Protein AF-A0A5J9VM18-F1 (afdb_monomer_lite)

Foldseek 3Di:
DDDVVVVVVVVLVVLVVVLVVLVVVLVVDDPPPPCNVVNVVSSVVNVVVVVVVVVVVPPPPPPPDDDDDDDDDDDDPDDDDDDDPPPPPPDDDDDDDD

Sequence (98 aa):
MANPDAVVLQLMTMGLQSAAQLENLLRAASPASPHRELAAEILRCCGRVIAALTASGGKKRKAVQHEDPAAPTAPACSPPAMPLRKRLAQSFGKMENQ

Secondary structure (DSSP, 8-state):
---HHHHHHHHHHHHHHHHHHHHHHHHHS-TT-TTHHHHHHHHHHHHHHHHHHHHHTT---------------S----------------PPP-----

pLDDT: mean 71.64, std 22.55, range [34.41, 95.94]

Structure (mmCIF, N/CA/C/O backbone):
data_AF-A0A5J9VM18-F1
#
_entry.id   AF-A0A5J9VM18-F1
#
loop_
_atom_site.group_PDB
_atom_site.id
_atom_site.type_symbol
_atom_site.label_atom_id
_atom_site.label_alt_id
_atom_site.label_comp_id
_atom_site.label_asym_id
_atom_site.label_entity_id
_atom_site.label_seq_id
_atom_site.pdbx_PDB_ins_code
_atom_site.Cartn_x
_atom_site.Cartn_y
_atom_site.Cartn_z
_atom_site.occupancy
_atom_site.B_iso_or_equiv
_atom_site.auth_seq_id
_atom_site.auth_comp_id
_atom_site.auth_asym_id
_atom_site.auth_atom_id
_atom_site.pdbx_PDB_model_num
ATOM 1 N N . MET A 1 1 ? 11.832 17.019 -20.689 1.00 66.62 1 MET A N 1
ATOM 2 C CA . MET A 1 1 ? 10.842 15.928 -20.544 1.00 66.62 1 MET A CA 1
ATOM 3 C C . MET A 1 1 ? 11.252 15.084 -19.351 1.00 66.62 1 MET A C 1
ATOM 5 O O . MET A 1 1 ? 12.447 14.867 -19.188 1.00 66.62 1 MET A O 1
ATOM 9 N N . ALA A 1 2 ? 10.315 14.688 -18.489 1.00 77.75 2 ALA A N 1
ATOM 10 C CA . ALA A 1 2 ? 10.642 13.846 -17.339 1.00 77.75 2 ALA A CA 1
ATOM 11 C C . ALA A 1 2 ? 11.090 12.456 -17.818 1.00 77.75 2 ALA A C 1
ATOM 13 O O . ALA A 1 2 ? 10.480 11.898 -18.728 1.00 77.75 2 ALA A O 1
ATOM 14 N N . ASN A 1 3 ? 12.157 11.917 -17.221 1.00 93.06 3 ASN A N 1
ATOM 15 C CA . ASN A 1 3 ? 12.603 10.552 -17.489 1.00 93.06 3 ASN A CA 1
ATOM 16 C C . ASN A 1 3 ? 11.532 9.572 -16.959 1.00 93.06 3 ASN A C 1
ATOM 18 O O . ASN A 1 3 ? 11.271 9.598 -15.752 1.00 93.06 3 ASN A O 1
ATOM 22 N N . PRO A 1 4 ? 10.917 8.727 -17.808 1.00 93.19 4 PRO A N 1
ATOM 23 C CA . PRO A 1 4 ? 9.880 7.789 -17.380 1.00 93.19 4 PRO A CA 1
ATOM 24 C C . PRO A 1 4 ? 10.357 6.855 -16.262 1.00 93.19 4 PRO A C 1
ATOM 26 O O . PRO A 1 4 ? 9.610 6.627 -15.313 1.00 93.19 4 PRO A O 1
ATOM 29 N N . ASP A 1 5 ? 11.612 6.404 -16.294 1.00 89.38 5 ASP A N 1
ATOM 30 C CA . ASP A 1 5 ? 12.167 5.520 -15.263 1.00 89.38 5 ASP A CA 1
ATOM 31 C C . ASP A 1 5 ? 12.287 6.232 -13.910 1.00 89.38 5 ASP A C 1
ATOM 33 O O . ASP A 1 5 ? 12.001 5.652 -12.862 1.00 89.38 5 ASP A O 1
ATOM 37 N N . ALA A 1 6 ? 12.650 7.519 -13.924 1.00 92.00 6 ALA A N 1
ATOM 38 C CA . ALA A 1 6 ? 12.709 8.332 -12.712 1.00 92.00 6 ALA A CA 1
ATOM 39 C C . ALA A 1 6 ? 11.310 8.554 -12.116 1.00 92.00 6 ALA A C 1
ATOM 41 O O . ALA A 1 6 ? 11.143 8.518 -10.898 1.00 92.00 6 ALA A O 1
ATOM 42 N N . VAL A 1 7 ? 10.293 8.734 -12.967 1.00 94.69 7 VAL A N 1
ATOM 43 C CA . VAL A 1 7 ? 8.893 8.849 -12.530 1.00 94.69 7 VAL A CA 1
ATOM 44 C C . VAL A 1 7 ? 8.406 7.534 -11.922 1.00 94.69 7 VAL A C 1
ATOM 46 O O . VAL A 1 7 ? 7.814 7.547 -10.845 1.00 94.69 7 VAL A O 1
ATOM 49 N N . VAL A 1 8 ? 8.684 6.394 -12.560 1.00 89.94 8 VAL A N 1
ATOM 50 C CA . VAL A 1 8 ? 8.313 5.073 -12.030 1.00 89.94 8 VAL A CA 1
ATOM 51 C C . VAL A 1 8 ? 8.985 4.821 -10.680 1.00 89.94 8 VAL A C 1
ATOM 53 O O . VAL A 1 8 ? 8.307 4.429 -9.731 1.00 89.94 8 VAL A O 1
ATOM 56 N N . LEU A 1 9 ? 10.283 5.110 -10.550 1.00 89.94 9 LEU A N 1
ATOM 57 C CA . LEU A 1 9 ? 11.007 4.964 -9.286 1.00 89.94 9 LEU A CA 1
ATOM 58 C C . LEU A 1 9 ? 10.420 5.847 -8.174 1.00 89.94 9 LEU A C 1
ATOM 60 O O . LEU A 1 9 ? 10.255 5.393 -7.037 1.00 89.94 9 LEU A O 1
ATOM 64 N N . GLN A 1 10 ? 10.064 7.091 -8.499 1.00 93.19 10 GLN A N 1
ATOM 65 C CA . GLN A 1 10 ? 9.407 7.999 -7.563 1.00 93.19 10 GLN A CA 1
ATOM 66 C C . GLN A 1 10 ? 8.051 7.443 -7.104 1.00 93.19 10 GLN A C 1
ATOM 68 O O . GLN A 1 10 ? 7.778 7.406 -5.904 1.00 93.19 10 GLN A O 1
ATOM 73 N N . LEU A 1 11 ? 7.222 6.955 -8.033 1.00 91.75 11 LEU A N 1
ATOM 74 C CA . LEU A 1 11 ? 5.922 6.354 -7.720 1.00 91.75 11 LEU A CA 1
ATOM 75 C C . LEU A 1 11 ? 6.065 5.100 -6.851 1.00 91.75 11 LEU A C 1
ATOM 77 O O . LEU A 1 11 ? 5.312 4.928 -5.894 1.00 91.75 11 LEU A O 1
ATOM 81 N N . MET A 1 12 ? 7.055 4.250 -7.132 1.00 90.56 12 MET A N 1
ATOM 82 C CA . MET A 1 12 ? 7.355 3.079 -6.304 1.00 90.56 12 MET A CA 1
ATOM 83 C C . MET A 1 12 ? 7.765 3.480 -4.884 1.00 90.56 12 MET A C 1
ATOM 85 O O . MET A 1 12 ? 7.295 2.882 -3.915 1.00 90.56 12 MET A O 1
ATOM 89 N N . THR A 1 13 ? 8.596 4.514 -4.752 1.00 92.25 13 THR A N 1
ATOM 90 C CA . THR A 1 13 ? 9.043 5.033 -3.452 1.00 92.25 13 THR A CA 1
ATOM 91 C C . THR A 1 13 ? 7.869 5.585 -2.643 1.00 92.25 13 THR A C 1
ATOM 93 O O . THR A 1 13 ? 7.702 5.230 -1.477 1.00 92.25 13 THR A O 1
ATOM 96 N N . MET A 1 14 ? 7.000 6.381 -3.272 1.00 93.44 14 MET A N 1
ATOM 97 C CA . MET A 1 14 ? 5.773 6.877 -2.639 1.00 93.44 14 MET A CA 1
ATOM 98 C C . MET A 1 14 ? 4.828 5.734 -2.245 1.00 93.44 14 MET A C 1
ATOM 100 O O . MET A 1 14 ? 4.271 5.743 -1.147 1.00 93.44 14 MET A O 1
ATOM 104 N N . GLY A 1 15 ? 4.689 4.716 -3.101 1.00 91.88 15 GLY A N 1
ATOM 105 C CA . GLY A 1 15 ? 3.914 3.511 -2.810 1.00 91.88 15 GLY A CA 1
ATOM 106 C C . GLY A 1 15 ? 4.408 2.796 -1.550 1.00 91.88 15 GLY A C 1
ATOM 107 O O . GLY A 1 15 ? 3.610 2.505 -0.661 1.00 91.88 15 GLY A O 1
ATOM 108 N N . LEU A 1 16 ? 5.724 2.600 -1.422 1.00 92.00 16 LEU A N 1
ATOM 109 C CA . LEU A 1 16 ? 6.350 1.999 -0.237 1.00 92.00 16 LEU A CA 1
ATOM 110 C C . LEU A 1 16 ? 6.086 2.807 1.039 1.00 92.00 16 LEU A C 1
ATOM 112 O O . LEU A 1 16 ? 5.692 2.240 2.058 1.00 92.00 16 LEU A O 1
ATOM 116 N N . GLN A 1 17 ? 6.266 4.128 0.981 1.00 94.62 17 GLN A N 1
ATOM 117 C CA . GLN A 1 17 ? 6.035 5.010 2.129 1.00 94.62 17 GLN A CA 1
ATOM 118 C C . GLN A 1 17 ? 4.567 5.002 2.568 1.00 94.62 17 GLN A C 1
ATOM 120 O O . GLN A 1 17 ? 4.278 4.875 3.759 1.00 94.62 17 GLN A O 1
ATOM 125 N N . SER A 1 18 ? 3.638 5.075 1.610 1.00 94.81 18 SER A N 1
ATOM 126 C CA . SER A 1 18 ? 2.201 5.047 1.899 1.00 94.81 18 SER A CA 1
ATOM 127 C C . SER A 1 18 ? 1.755 3.722 2.528 1.00 94.81 18 SER A C 1
ATOM 129 O O . SER A 1 18 ? 0.977 3.730 3.481 1.00 94.81 18 SER A O 1
ATOM 131 N N . ALA A 1 19 ? 2.302 2.588 2.070 1.00 93.94 19 ALA A N 1
ATOM 132 C CA . ALA A 1 19 ? 2.028 1.275 2.646 1.00 93.94 19 ALA A CA 1
ATOM 133 C C . ALA A 1 19 ? 2.526 1.180 4.098 1.00 93.94 19 ALA A C 1
ATOM 135 O O . ALA A 1 19 ? 1.778 0.762 4.979 1.00 93.94 19 ALA A O 1
ATOM 136 N N . ALA A 1 20 ? 3.748 1.645 4.379 1.00 94.62 20 ALA A N 1
ATOM 137 C CA . ALA A 1 20 ? 4.284 1.663 5.741 1.00 94.62 20 ALA A CA 1
ATOM 138 C C . ALA A 1 20 ? 3.439 2.539 6.687 1.00 94.62 20 ALA A C 1
ATOM 140 O O . ALA A 1 20 ? 3.170 2.164 7.831 1.00 94.62 20 ALA A O 1
ATOM 141 N N . GLN A 1 21 ? 2.973 3.695 6.207 1.00 95.94 21 GLN A N 1
ATOM 142 C CA . GLN A 1 21 ? 2.090 4.569 6.977 1.00 95.94 21 GLN A CA 1
ATOM 143 C C . GLN A 1 21 ? 0.736 3.904 7.256 1.00 95.94 21 GLN A C 1
ATOM 145 O O . GLN A 1 21 ? 0.260 3.943 8.391 1.00 95.94 21 GLN A O 1
ATOM 150 N N . LEU A 1 22 ? 0.132 3.265 6.251 1.00 94.75 22 LEU A N 1
ATOM 151 C CA . LEU A 1 22 ? -1.134 2.550 6.405 1.00 94.75 22 LEU A CA 1
ATOM 152 C C . LEU A 1 22 ? -1.013 1.387 7.399 1.00 94.75 22 LEU A C 1
ATOM 154 O O . LEU A 1 22 ? -1.900 1.196 8.229 1.00 94.75 22 LEU A O 1
ATOM 158 N N . GLU A 1 23 ? 0.094 0.646 7.376 1.00 94.19 23 GLU A N 1
ATOM 159 C CA . GLU A 1 23 ? 0.356 -0.425 8.341 1.00 94.19 23 GLU A CA 1
ATOM 160 C C . GLU A 1 23 ? 0.444 0.108 9.779 1.00 94.19 23 GLU A C 1
ATOM 162 O O . GLU A 1 23 ? -0.155 -0.460 10.696 1.00 94.19 23 GLU A O 1
ATOM 167 N N . ASN A 1 24 ? 1.130 1.235 9.985 1.00 95.62 24 ASN A N 1
ATOM 168 C CA . ASN A 1 24 ? 1.204 1.877 11.297 1.00 95.62 24 ASN A CA 1
ATOM 169 C C . ASN A 1 24 ? -0.178 2.332 11.787 1.00 95.62 24 ASN A C 1
ATOM 171 O O . ASN A 1 24 ? -0.518 2.106 12.950 1.00 95.62 24 ASN A O 1
ATOM 175 N N . LEU A 1 25 ? -0.999 2.905 10.899 1.00 93.50 25 LEU A N 1
ATOM 176 C CA . LEU A 1 25 ? -2.382 3.266 11.218 1.00 93.50 25 LEU A CA 1
ATOM 177 C C . LEU A 1 25 ? -3.208 2.033 11.604 1.00 93.50 25 LEU A C 1
ATOM 179 O O . LEU A 1 25 ? -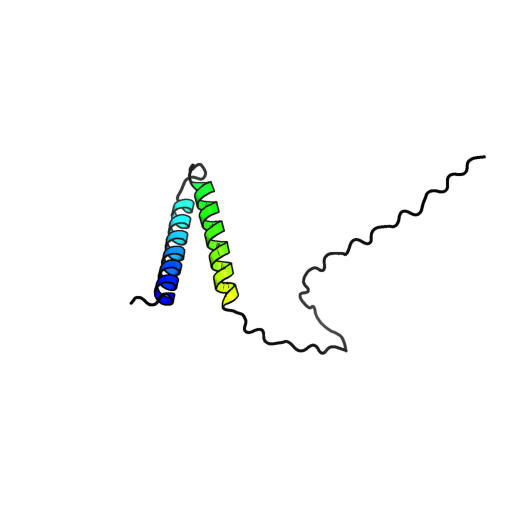3.953 2.084 12.578 1.00 93.50 25 LEU A O 1
ATOM 183 N N . LEU A 1 26 ? -3.045 0.904 10.909 1.00 92.75 26 LEU A N 1
ATOM 184 C CA . LEU A 1 26 ? -3.740 -0.342 11.248 1.00 92.75 26 LEU A CA 1
ATOM 185 C C . LEU A 1 26 ? -3.294 -0.954 12.570 1.00 92.75 26 LEU A C 1
ATOM 187 O O . LEU A 1 26 ? -4.097 -1.601 13.244 1.00 92.75 26 LEU A O 1
ATOM 191 N N . ARG A 1 27 ? -2.022 -0.787 12.930 1.00 92.00 27 ARG A N 1
ATOM 192 C CA . ARG A 1 27 ? -1.491 -1.250 14.214 1.00 92.00 27 ARG A CA 1
ATOM 193 C C . ARG A 1 27 ? -2.057 -0.432 15.375 1.00 92.00 27 ARG A C 1
ATOM 195 O O . ARG A 1 27 ? -2.310 -0.996 16.432 1.00 92.00 27 ARG A O 1
ATOM 202 N N . ALA A 1 28 ? -2.276 0.865 15.161 1.00 91.62 28 ALA A N 1
ATOM 203 C CA . ALA A 1 28 ? -2.908 1.760 16.130 1.00 91.62 28 ALA A CA 1
ATOM 204 C C . ALA A 1 28 ? -4.445 1.649 16.151 1.00 91.62 28 ALA A C 1
ATOM 206 O O . ALA A 1 28 ? -5.078 2.001 17.145 1.00 91.62 28 ALA A O 1
ATOM 207 N N . ALA A 1 29 ? -5.060 1.181 15.063 1.00 89.56 29 ALA A N 1
ATOM 208 C CA . ALA A 1 29 ? -6.505 1.043 14.957 1.00 89.56 29 ALA A CA 1
ATOM 209 C C . ALA A 1 29 ? -7.044 -0.124 15.798 1.00 89.56 29 ALA A C 1
ATOM 211 O O . ALA A 1 29 ? -6.426 -1.184 15.911 1.00 89.56 29 ALA A O 1
ATOM 212 N N . SER A 1 30 ? -8.266 0.044 16.313 1.00 89.56 30 SER A N 1
ATOM 213 C CA . SER A 1 30 ? -9.015 -1.044 16.949 1.00 89.56 30 SER A CA 1
ATOM 214 C C . SER A 1 30 ? -9.154 -2.247 15.999 1.00 89.56 30 SER A C 1
ATOM 216 O O . SER A 1 30 ? -9.418 -2.049 14.806 1.00 89.56 30 SER A O 1
ATOM 218 N N . PRO A 1 31 ? -9.058 -3.495 16.500 1.00 85.12 31 PRO A N 1
ATOM 219 C CA . PRO A 1 31 ? -9.325 -4.696 15.709 1.00 85.12 31 PRO A CA 1
ATOM 220 C C . PRO A 1 31 ? -10.713 -4.706 15.052 1.00 85.12 31 PRO A C 1
ATOM 222 O O . PRO A 1 31 ? -10.869 -5.308 13.996 1.00 85.12 31 PRO A O 1
ATOM 225 N N . ALA A 1 32 ? -11.690 -4.009 15.641 1.00 89.44 32 ALA A N 1
ATOM 226 C CA . ALA A 1 32 ? -13.052 -3.875 15.122 1.00 89.44 32 ALA A CA 1
ATOM 227 C C . ALA A 1 32 ? -13.222 -2.719 14.114 1.00 89.44 32 ALA A C 1
ATOM 229 O O . ALA A 1 32 ? -14.344 -2.390 13.738 1.00 89.44 32 ALA A O 1
ATOM 230 N N . SER A 1 33 ? -12.131 -2.064 13.695 1.00 89.75 33 SER A N 1
ATOM 231 C CA . SER A 1 33 ? -12.199 -1.000 12.692 1.00 89.75 33 SER A CA 1
ATOM 232 C C . SER A 1 33 ? -12.773 -1.544 11.375 1.00 89.75 33 SER A C 1
ATOM 234 O O . SER A 1 33 ? -12.218 -2.504 10.830 1.00 89.75 33 SER A O 1
ATOM 236 N N . PRO A 1 34 ? -13.814 -0.908 10.805 1.00 88.69 34 PRO A N 1
ATOM 237 C CA . PRO A 1 34 ? -14.436 -1.363 9.559 1.00 88.69 34 PRO A CA 1
ATOM 238 C C . PRO A 1 34 ? -13.477 -1.305 8.361 1.00 88.69 34 PRO A C 1
ATOM 240 O O . PRO A 1 34 ? -13.707 -1.943 7.340 1.00 88.69 34 PRO A O 1
ATOM 243 N N . HIS A 1 35 ? -12.379 -0.555 8.477 1.00 89.88 35 HIS A N 1
ATOM 244 C CA . HIS A 1 35 ? -11.393 -0.390 7.410 1.00 89.88 35 HIS A CA 1
ATOM 245 C C . HIS A 1 35 ? -10.226 -1.378 7.504 1.00 89.88 35 HIS A C 1
ATOM 247 O O . HIS A 1 35 ? -9.368 -1.387 6.622 1.00 89.88 35 HIS A O 1
ATOM 253 N N . ARG A 1 36 ? -10.164 -2.201 8.560 1.00 92.31 36 ARG A N 1
ATOM 254 C CA . ARG A 1 36 ? -8.992 -3.036 8.842 1.00 92.31 36 ARG A CA 1
ATOM 255 C C . ARG A 1 36 ? -8.749 -4.092 7.769 1.00 92.31 36 ARG A C 1
ATOM 257 O O . ARG A 1 36 ? -7.620 -4.245 7.315 1.00 92.31 36 ARG A O 1
ATOM 264 N N . GLU A 1 37 ? -9.800 -4.799 7.370 1.00 92.00 37 GLU A N 1
ATOM 265 C CA . GLU A 1 37 ? -9.714 -5.875 6.380 1.00 92.00 37 GLU A CA 1
ATOM 266 C C . GLU A 1 37 ? -9.330 -5.340 4.996 1.00 92.00 37 GLU A C 1
ATOM 268 O O . GLU A 1 37 ? -8.382 -5.828 4.382 1.00 92.00 37 GLU A O 1
ATOM 273 N N . LEU A 1 38 ? -9.990 -4.266 4.550 1.00 92.69 38 LEU A N 1
ATOM 274 C CA . LEU A 1 38 ? -9.672 -3.611 3.282 1.00 92.69 38 LEU A CA 1
ATOM 275 C C . LEU A 1 38 ? -8.221 -3.117 3.255 1.00 92.69 38 LEU A C 1
ATOM 277 O O . LEU A 1 38 ? -7.493 -3.371 2.298 1.00 92.69 38 LEU A O 1
ATOM 281 N N . ALA A 1 39 ? -7.783 -2.433 4.310 1.00 93.94 39 ALA A N 1
ATOM 282 C CA . ALA A 1 39 ? -6.423 -1.924 4.396 1.00 93.94 39 ALA A CA 1
ATOM 283 C C . ALA A 1 39 ? -5.382 -3.058 4.443 1.00 93.94 39 ALA A C 1
ATOM 285 O O . ALA A 1 39 ? -4.325 -2.939 3.826 1.00 93.94 39 ALA A O 1
ATOM 286 N N . ALA A 1 40 ? -5.689 -4.182 5.098 1.00 92.44 40 ALA A N 1
ATOM 287 C CA . ALA A 1 40 ? -4.836 -5.367 5.071 1.00 92.44 40 ALA A CA 1
ATOM 288 C C . ALA A 1 40 ? -4.724 -5.971 3.658 1.00 92.44 40 ALA A C 1
ATOM 290 O O . ALA A 1 40 ? -3.618 -6.316 3.236 1.00 92.44 40 ALA A O 1
ATOM 291 N N . GLU A 1 41 ? -5.818 -6.055 2.891 1.00 95.69 41 GLU A N 1
ATOM 292 C CA . GLU A 1 41 ? -5.749 -6.547 1.506 1.00 95.69 41 GLU A CA 1
ATOM 293 C C . GLU A 1 41 ? -5.004 -5.572 0.583 1.00 95.69 41 GLU A C 1
ATOM 295 O O . GLU A 1 41 ? -4.240 -6.024 -0.273 1.00 95.69 41 GLU A O 1
ATOM 300 N N . ILE A 1 42 ? -5.130 -4.254 0.793 1.00 94.56 42 ILE A N 1
ATOM 301 C CA . ILE A 1 42 ? -4.313 -3.247 0.093 1.00 94.56 42 ILE A CA 1
ATOM 302 C C . ILE A 1 42 ? -2.825 -3.530 0.328 1.00 94.56 42 ILE A C 1
ATOM 304 O O . ILE A 1 42 ? -2.073 -3.687 -0.634 1.00 94.56 42 ILE A O 1
ATOM 308 N N . LEU A 1 43 ? -2.405 -3.681 1.589 1.00 94.81 43 LEU A N 1
ATOM 309 C CA . LEU A 1 43 ? -1.011 -3.985 1.934 1.00 94.81 43 LEU A CA 1
ATOM 310 C C . LEU A 1 43 ? -0.541 -5.305 1.316 1.00 94.81 43 LEU A C 1
ATOM 312 O O . LEU A 1 43 ? 0.557 -5.378 0.759 1.00 94.81 43 LEU A O 1
ATOM 316 N N . ARG A 1 44 ? -1.384 -6.343 1.344 1.00 94.31 44 ARG A N 1
ATOM 317 C CA . ARG A 1 44 ? -1.072 -7.643 0.740 1.00 94.31 44 ARG A CA 1
ATOM 318 C C . ARG A 1 44 ? -0.914 -7.539 -0.777 1.00 94.31 44 ARG A C 1
ATOM 320 O O . ARG A 1 44 ? -0.061 -8.219 -1.349 1.00 94.31 44 ARG A O 1
ATOM 327 N N . CYS A 1 45 ? -1.728 -6.720 -1.441 1.00 94.75 45 CYS A N 1
ATOM 328 C CA . CYS A 1 45 ? -1.628 -6.454 -2.873 1.00 94.75 45 CYS A CA 1
ATOM 329 C C . CYS A 1 45 ? -0.329 -5.710 -3.209 1.00 94.75 45 CYS A C 1
ATOM 331 O O . CYS A 1 45 ? 0.449 -6.183 -4.042 1.00 94.75 45 CYS A O 1
ATOM 333 N N . CYS A 1 46 ? -0.038 -4.621 -2.493 1.00 91.44 46 CYS A N 1
ATOM 334 C CA . CYS A 1 46 ? 1.204 -3.863 -2.636 1.00 91.44 46 CYS A CA 1
ATOM 335 C C . CYS A 1 46 ? 2.436 -4.758 -2.442 1.00 91.44 46 CYS A C 1
ATOM 337 O O . CYS A 1 46 ? 3.336 -4.747 -3.281 1.00 91.44 46 CYS A O 1
ATOM 339 N N . GLY A 1 47 ? 2.449 -5.594 -1.398 1.00 91.19 47 GLY A N 1
ATOM 340 C CA . GLY A 1 47 ? 3.541 -6.530 -1.126 1.00 91.19 47 GLY A CA 1
ATOM 341 C C . GLY A 1 47 ? 3.803 -7.507 -2.278 1.00 91.19 47 GLY A C 1
ATOM 342 O O . GLY A 1 47 ? 4.959 -7.719 -2.642 1.00 91.19 47 GLY A O 1
ATOM 343 N N . ARG A 1 48 ? 2.749 -8.047 -2.915 1.00 92.81 48 ARG A N 1
ATOM 344 C CA . ARG A 1 48 ? 2.893 -8.922 -4.098 1.00 92.81 48 ARG A CA 1
ATOM 345 C C . ARG A 1 48 ? 3.523 -8.190 -5.280 1.00 92.81 48 ARG A C 1
ATOM 347 O O . ARG A 1 48 ? 4.409 -8.742 -5.928 1.00 92.81 48 ARG A O 1
ATOM 354 N N . VAL A 1 49 ? 3.080 -6.965 -5.556 1.00 89.31 49 VAL A N 1
ATOM 355 C CA . VAL A 1 49 ? 3.606 -6.156 -6.666 1.00 89.31 49 VAL A CA 1
ATOM 356 C C . VAL A 1 49 ? 5.071 -5.796 -6.424 1.00 89.31 49 VAL A C 1
ATOM 358 O O . VAL A 1 49 ? 5.903 -6.010 -7.302 1.00 89.31 49 VAL A O 1
ATOM 361 N N . ILE A 1 50 ? 5.412 -5.325 -5.222 1.00 86.50 50 ILE A N 1
ATOM 362 C CA . ILE A 1 50 ? 6.792 -4.985 -4.852 1.00 86.50 50 ILE A CA 1
ATOM 363 C C . ILE A 1 50 ? 7.697 -6.215 -4.974 1.00 86.50 50 ILE A C 1
ATOM 365 O O . ILE A 1 50 ? 8.756 -6.126 -5.592 1.00 86.50 50 ILE A O 1
ATOM 369 N N . ALA A 1 51 ? 7.272 -7.369 -4.450 1.00 88.00 51 ALA A N 1
ATOM 370 C CA . ALA A 1 51 ? 8.031 -8.614 -4.554 1.00 88.00 51 ALA A CA 1
ATOM 371 C C . ALA A 1 51 ? 8.252 -9.048 -6.014 1.00 88.00 51 ALA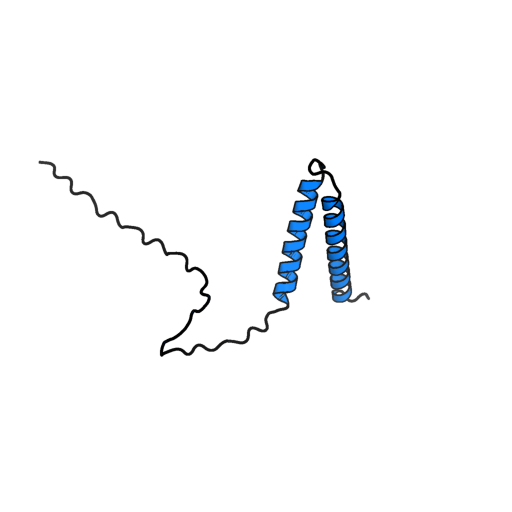 A C 1
ATOM 373 O O . ALA A 1 51 ? 9.344 -9.485 -6.372 1.00 88.00 51 ALA A O 1
ATOM 374 N N . ALA A 1 52 ? 7.241 -8.904 -6.877 1.00 89.12 52 ALA A N 1
ATOM 375 C CA . ALA A 1 5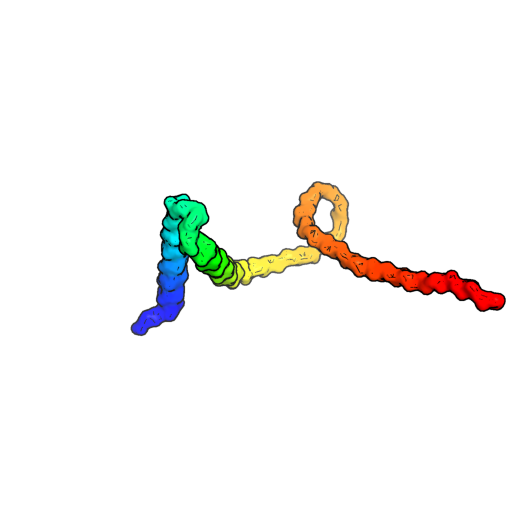2 ? 7.367 -9.230 -8.296 1.00 89.12 52 ALA A CA 1
ATOM 376 C C . ALA A 1 52 ? 8.362 -8.304 -9.019 1.00 89.12 52 ALA A C 1
ATOM 378 O O . ALA A 1 52 ? 9.188 -8.773 -9.807 1.00 89.12 52 ALA A O 1
ATOM 379 N N . LEU A 1 53 ? 8.321 -7.001 -8.721 1.00 83.12 53 LEU A N 1
ATOM 380 C CA . LEU A 1 53 ? 9.226 -6.016 -9.313 1.00 83.12 53 LEU A CA 1
ATOM 381 C C . LEU A 1 53 ? 10.678 -6.252 -8.873 1.00 83.12 53 LEU A C 1
ATOM 383 O O . LEU A 1 53 ? 11.573 -6.276 -9.719 1.00 83.12 53 LEU A O 1
ATOM 387 N N . THR A 1 54 ? 10.922 -6.511 -7.585 1.00 83.06 54 THR A N 1
ATOM 388 C CA . THR A 1 54 ? 12.279 -6.744 -7.059 1.00 83.06 54 THR A CA 1
ATOM 389 C C . THR A 1 54 ? 12.865 -8.084 -7.505 1.00 83.06 54 THR A C 1
ATOM 391 O O . THR A 1 54 ? 14.051 -8.152 -7.833 1.00 83.06 54 THR A O 1
ATOM 394 N N . ALA A 1 55 ? 12.050 -9.139 -7.615 1.00 83.00 55 ALA A N 1
ATOM 395 C CA . ALA A 1 55 ? 12.493 -10.441 -8.118 1.00 83.00 55 ALA A CA 1
ATOM 396 C C . ALA A 1 55 ? 12.955 -10.394 -9.588 1.00 83.00 55 ALA A C 1
ATOM 398 O O . ALA A 1 55 ? 13.817 -11.177 -9.998 1.00 83.00 55 ALA A O 1
ATOM 399 N N . SER A 1 56 ? 12.416 -9.469 -10.390 1.00 66.69 56 SER A N 1
ATOM 400 C CA . SER A 1 56 ? 12.802 -9.307 -11.798 1.00 66.69 56 SER A CA 1
ATOM 401 C C . SER A 1 56 ? 14.212 -8.719 -11.983 1.00 66.69 56 SER A C 1
ATOM 403 O O . SER A 1 56 ? 14.885 -9.051 -12.959 1.00 66.69 56 SER A O 1
ATOM 405 N N . GLY A 1 57 ? 14.706 -7.937 -11.014 1.00 60.94 57 GLY A N 1
ATOM 406 C CA . GLY A 1 57 ? 16.030 -7.299 -11.053 1.00 60.94 57 GLY A CA 1
ATOM 407 C C . GLY A 1 57 ? 17.205 -8.202 -10.649 1.00 60.94 57 GLY A C 1
ATOM 408 O O . GLY A 1 57 ? 18.359 -7.810 -10.792 1.00 60.94 57 GLY A O 1
ATOM 409 N N . GLY A 1 58 ? 16.936 -9.419 -10.155 1.00 56.34 58 GLY A N 1
ATOM 410 C CA . GLY A 1 58 ? 17.935 -10.310 -9.544 1.00 56.34 58 GLY A CA 1
ATOM 411 C C . GLY A 1 58 ? 18.446 -11.464 -10.414 1.00 56.34 58 GLY A C 1
ATOM 412 O O . GLY A 1 58 ? 19.129 -12.355 -9.911 1.00 56.34 58 GLY A O 1
ATOM 413 N N . LYS A 1 59 ? 18.140 -11.518 -11.716 1.00 53.69 59 LYS A N 1
ATOM 414 C CA . LYS A 1 59 ? 18.582 -12.628 -12.584 1.00 53.69 59 LYS A CA 1
ATOM 415 C C . LYS A 1 59 ? 20.008 -12.433 -13.128 1.00 53.69 59 LYS A C 1
ATOM 417 O O . LYS A 1 59 ? 20.222 -12.417 -14.334 1.00 53.69 59 LYS A O 1
ATOM 422 N N . LYS A 1 60 ? 21.012 -12.450 -12.244 1.00 58.59 60 LYS A N 1
ATOM 423 C CA . LYS A 1 60 ? 22.313 -13.075 -12.561 1.00 58.59 60 LYS A CA 1
ATOM 424 C C . LYS A 1 60 ? 22.306 -14.493 -11.994 1.00 58.59 60 LYS A C 1
ATOM 426 O O . LYS A 1 60 ? 22.850 -14.768 -10.931 1.00 58.59 60 LYS A O 1
ATOM 431 N N . ARG A 1 61 ? 21.668 -15.410 -12.727 1.00 57.16 61 ARG A N 1
ATOM 432 C CA . ARG A 1 61 ? 21.829 -16.850 -12.503 1.00 57.16 61 ARG A CA 1
ATOM 433 C C . ARG A 1 61 ? 23.256 -17.220 -12.911 1.00 57.16 61 ARG A C 1
ATOM 435 O O . ARG A 1 61 ? 23.542 -17.337 -14.098 1.00 57.16 61 ARG A O 1
ATOM 442 N N . LYS A 1 62 ? 24.160 -17.374 -11.941 1.00 50.00 62 LYS A N 1
ATOM 443 C CA . LYS A 1 62 ? 25.358 -18.200 -12.134 1.00 50.00 62 LYS A CA 1
ATOM 444 C C . LYS A 1 62 ? 24.854 -19.625 -12.359 1.00 50.00 62 LYS A C 1
ATOM 446 O O . LYS A 1 62 ? 24.191 -20.184 -11.491 1.00 50.00 62 LYS A O 1
ATOM 451 N N . ALA A 1 63 ? 25.104 -20.160 -13.549 1.00 44.81 63 ALA A N 1
ATOM 452 C CA . ALA A 1 63 ? 24.944 -21.577 -13.822 1.00 44.81 63 ALA A CA 1
ATOM 453 C C . ALA A 1 63 ? 25.867 -22.343 -12.864 1.00 44.81 63 ALA A C 1
ATOM 455 O O . ALA A 1 63 ? 27.088 -22.255 -12.980 1.00 44.81 63 ALA A O 1
ATOM 456 N N . VAL A 1 64 ? 25.285 -23.027 -11.882 1.00 43.69 64 VAL A N 1
ATOM 457 C CA . VAL A 1 64 ? 25.981 -24.086 -11.152 1.00 43.69 64 VAL A CA 1
ATOM 458 C C . VAL A 1 64 ? 26.028 -25.262 -12.114 1.00 43.69 64 VAL A C 1
ATOM 460 O O . VAL A 1 64 ? 24.989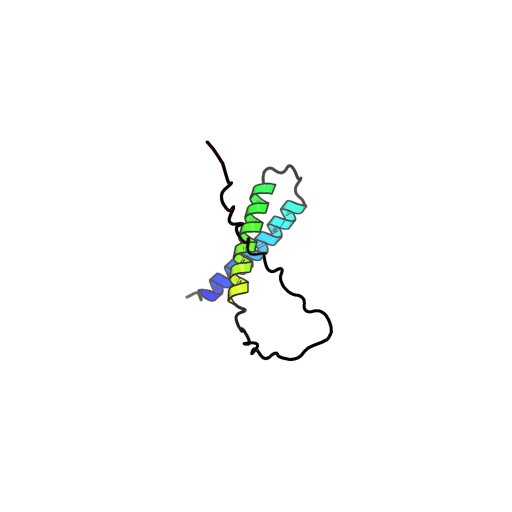 -25.825 -12.457 1.00 43.69 64 VAL A O 1
ATOM 463 N N . GLN A 1 65 ? 27.225 -25.534 -12.632 1.00 38.81 65 GLN A N 1
ATOM 464 C CA . GLN A 1 65 ? 27.478 -26.731 -13.415 1.00 38.81 65 GLN A CA 1
ATOM 465 C C . GLN A 1 65 ? 27.327 -27.952 -12.510 1.00 38.81 65 GLN A C 1
ATOM 467 O O . GLN A 1 65 ? 27.792 -27.980 -11.373 1.00 38.81 65 GLN A O 1
ATOM 472 N N . HIS A 1 66 ? 26.601 -28.908 -13.059 1.00 40.72 66 HIS A N 1
ATOM 473 C CA . HIS A 1 66 ? 26.376 -30.256 -12.589 1.00 40.72 66 HIS A CA 1
ATOM 474 C C . HIS A 1 66 ? 27.668 -31.064 -12.710 1.00 40.72 66 HIS A C 1
ATOM 476 O O . HIS A 1 66 ? 28.113 -31.246 -13.832 1.00 40.72 66 HIS A O 1
ATOM 482 N N . GLU A 1 67 ? 28.206 -31.562 -11.596 1.00 35.09 67 GLU A N 1
ATOM 483 C CA . GLU A 1 67 ? 29.081 -32.741 -11.532 1.00 35.09 67 GLU A CA 1
ATOM 484 C C . GLU A 1 67 ? 28.896 -33.379 -10.133 1.00 35.09 67 GLU A C 1
ATOM 486 O O . GLU A 1 67 ? 29.281 -32.792 -9.124 1.00 35.09 67 GLU A O 1
ATOM 491 N N . ASP A 1 68 ? 28.280 -34.561 -10.067 1.00 36.81 68 ASP A N 1
ATOM 492 C CA . ASP A 1 68 ? 28.500 -35.574 -9.020 1.00 36.81 68 ASP A CA 1
ATOM 493 C C . ASP A 1 68 ? 28.690 -36.902 -9.770 1.00 36.81 68 ASP A C 1
ATOM 495 O O . ASP A 1 68 ? 27.921 -37.186 -10.697 1.00 36.81 68 ASP A O 1
ATOM 499 N N . PRO A 1 69 ? 29.757 -37.666 -9.474 1.00 43.38 69 PRO A N 1
ATOM 500 C CA . PRO A 1 69 ? 29.544 -38.804 -8.581 1.00 43.38 69 PRO A CA 1
ATOM 501 C C . PRO A 1 69 ? 30.738 -39.102 -7.656 1.00 43.38 69 PRO A C 1
ATOM 503 O O . PRO A 1 69 ? 31.807 -39.463 -8.140 1.00 43.38 69 PRO A O 1
ATOM 506 N N . ALA A 1 70 ? 30.534 -39.039 -6.332 1.00 34.41 70 ALA A N 1
ATOM 507 C CA . ALA A 1 70 ? 30.939 -40.074 -5.353 1.00 34.41 70 ALA A CA 1
ATOM 508 C C . ALA A 1 70 ? 30.841 -39.561 -3.895 1.00 34.41 70 ALA A C 1
ATOM 510 O O . ALA A 1 70 ? 31.587 -38.689 -3.461 1.00 34.41 70 ALA A O 1
ATOM 511 N N . ALA A 1 71 ? 29.921 -40.162 -3.136 1.00 38.78 71 ALA A N 1
ATOM 512 C CA . ALA A 1 71 ? 29.584 -39.936 -1.720 1.00 38.78 71 ALA A CA 1
ATOM 513 C C . ALA A 1 71 ? 30.735 -40.220 -0.707 1.00 38.78 71 ALA A C 1
ATOM 515 O O . ALA A 1 71 ? 31.749 -40.778 -1.128 1.00 38.78 71 ALA A O 1
ATOM 516 N N . PRO A 1 72 ? 30.579 -40.033 0.638 1.00 51.12 72 PRO A N 1
ATOM 517 C CA . PRO A 1 72 ? 29.534 -39.349 1.438 1.00 51.12 72 PRO A CA 1
ATOM 518 C C . PRO A 1 72 ? 30.084 -38.370 2.523 1.00 51.12 72 PRO A C 1
ATOM 520 O O . PRO A 1 72 ? 31.177 -38.573 3.037 1.00 51.12 72 PRO A O 1
ATOM 523 N N . THR A 1 73 ? 29.301 -37.365 2.966 1.00 38.75 73 THR A N 1
ATOM 524 C CA . THR A 1 73 ? 29.039 -36.984 4.392 1.00 38.75 73 THR A CA 1
ATOM 525 C C . THR A 1 73 ? 28.342 -35.610 4.535 1.00 38.75 73 THR A C 1
ATOM 527 O O . THR A 1 73 ? 28.817 -34.602 4.031 1.00 38.75 73 THR A O 1
ATOM 530 N N . ALA A 1 74 ? 27.256 -35.602 5.326 1.00 42.44 74 ALA A N 1
ATOM 531 C CA . ALA A 1 74 ? 26.532 -34.471 5.946 1.00 42.44 74 ALA A CA 1
ATOM 532 C C . ALA A 1 74 ? 25.528 -33.637 5.093 1.00 42.44 74 ALA A C 1
ATOM 534 O O . ALA A 1 74 ? 25.707 -33.456 3.893 1.00 42.44 74 ALA A O 1
ATOM 535 N N . PRO A 1 75 ? 24.395 -33.201 5.697 1.00 44.44 75 PRO A N 1
ATOM 536 C CA . PRO A 1 75 ? 23.092 -33.180 5.030 1.00 44.44 75 PRO A CA 1
ATOM 537 C C . PRO A 1 75 ? 22.805 -31.907 4.225 1.00 44.44 75 PRO A C 1
ATOM 539 O O . PRO A 1 75 ? 22.822 -30.788 4.736 1.00 44.44 75 PRO A O 1
ATOM 542 N N . ALA A 1 76 ? 22.431 -32.124 2.965 1.00 41.19 76 ALA A N 1
ATOM 543 C CA . ALA A 1 76 ? 21.884 -31.132 2.057 1.00 41.19 76 ALA A CA 1
ATOM 544 C C . ALA A 1 76 ? 20.433 -30.775 2.424 1.00 41.19 76 ALA A C 1
ATOM 546 O O . ALA A 1 76 ? 19.573 -31.647 2.576 1.00 41.19 76 ALA A O 1
ATOM 547 N N . CYS A 1 77 ? 20.145 -29.476 2.507 1.00 40.22 77 CYS A N 1
ATOM 548 C CA . CYS A 1 77 ? 18.790 -28.942 2.602 1.00 40.22 77 CYS A CA 1
ATOM 549 C C . CYS A 1 77 ? 18.080 -29.163 1.253 1.00 40.22 77 CYS A C 1
ATOM 551 O O . CYS A 1 77 ? 18.223 -28.376 0.319 1.00 40.22 77 CYS A O 1
ATOM 553 N N . SER A 1 78 ? 17.381 -30.291 1.126 1.00 52.38 78 SER A N 1
ATOM 554 C CA . SER A 1 78 ? 16.582 -30.624 -0.056 1.00 52.38 78 SER A CA 1
ATOM 555 C C . SER A 1 78 ? 15.183 -29.999 0.053 1.00 52.38 78 SER A C 1
ATOM 557 O O . SER A 1 78 ? 14.595 -30.035 1.136 1.00 52.38 78 SER A O 1
ATOM 559 N N . PRO A 1 79 ? 14.602 -29.460 -1.035 1.00 55.50 79 PRO A N 1
ATOM 560 C CA . PRO A 1 79 ? 13.188 -29.096 -1.052 1.00 55.50 79 PRO A CA 1
ATOM 561 C C . PRO A 1 79 ? 12.321 -30.369 -0.981 1.00 55.50 79 PRO A C 1
ATOM 563 O O . PRO A 1 79 ? 12.735 -31.412 -1.497 1.00 55.50 79 PRO A O 1
ATOM 566 N N . PRO A 1 80 ? 11.117 -30.333 -0.380 1.00 52.72 80 PRO A N 1
ATOM 567 C CA . PRO A 1 80 ? 10.265 -31.512 -0.327 1.00 52.72 80 PRO A CA 1
ATOM 568 C C . PRO A 1 80 ? 9.769 -31.860 -1.735 1.00 52.72 80 PRO A C 1
ATOM 570 O O . PRO A 1 80 ? 8.939 -31.163 -2.321 1.00 52.72 80 PRO A O 1
ATOM 573 N N . ALA A 1 81 ? 10.277 -32.968 -2.270 1.00 47.88 81 ALA A N 1
ATOM 574 C CA . ALA A 1 81 ? 9.707 -33.639 -3.423 1.00 47.88 81 ALA A CA 1
ATOM 575 C C . ALA A 1 81 ? 8.293 -34.120 -3.061 1.00 47.88 81 ALA A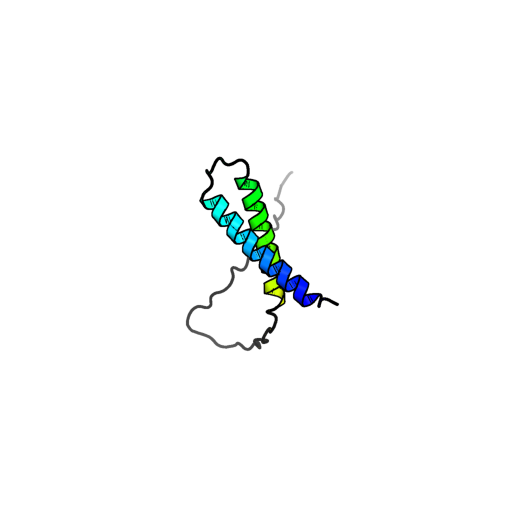 C 1
ATOM 577 O O . ALA A 1 81 ? 8.105 -34.949 -2.170 1.00 47.88 81 ALA A O 1
ATOM 578 N N . MET A 1 82 ? 7.283 -33.579 -3.741 1.00 56.38 82 MET A N 1
ATOM 579 C CA . MET A 1 82 ? 5.912 -34.079 -3.655 1.00 56.38 82 MET A CA 1
ATOM 580 C C . MET A 1 82 ? 5.877 -35.550 -4.106 1.00 56.38 82 MET A C 1
ATOM 582 O O . MET A 1 82 ? 6.383 -35.857 -5.190 1.00 56.38 82 MET A O 1
ATOM 586 N N . PRO A 1 83 ? 5.266 -36.471 -3.340 1.00 55.47 83 PRO A N 1
ATOM 587 C CA . PRO A 1 83 ? 5.134 -37.849 -3.778 1.00 55.47 83 PRO A CA 1
ATOM 588 C C . PRO A 1 83 ? 4.130 -37.930 -4.932 1.00 55.47 83 PRO A C 1
ATOM 590 O O . PRO A 1 83 ? 2.929 -37.693 -4.777 1.00 55.47 83 PRO A O 1
ATOM 593 N N . LEU A 1 84 ? 4.652 -38.282 -6.107 1.00 52.00 84 LEU A N 1
ATOM 594 C CA . LEU A 1 84 ? 3.900 -38.667 -7.293 1.00 52.00 84 LEU A CA 1
ATOM 595 C C . LEU A 1 84 ? 2.968 -39.830 -6.917 1.00 52.00 84 LEU A C 1
ATOM 597 O O . LEU A 1 84 ? 3.419 -40.952 -6.680 1.00 52.00 84 LEU A O 1
ATOM 601 N N . ARG A 1 85 ? 1.662 -39.554 -6.819 1.00 51.38 85 ARG A N 1
ATOM 602 C CA . ARG A 1 85 ? 0.632 -40.562 -6.540 1.00 51.38 85 ARG A CA 1
ATOM 603 C C . ARG A 1 85 ? 0.670 -41.620 -7.643 1.00 51.38 85 ARG A C 1
ATOM 605 O O . ARG A 1 85 ? 0.117 -41.418 -8.723 1.00 51.38 85 ARG A O 1
ATOM 612 N N . LYS A 1 86 ? 1.300 -42.763 -7.369 1.00 49.97 86 LYS A N 1
ATOM 613 C CA . LYS A 1 86 ? 1.091 -43.986 -8.144 1.00 49.97 86 LYS A CA 1
ATOM 614 C C . LYS A 1 86 ? -0.369 -44.372 -7.942 1.00 49.97 86 LYS A C 1
ATOM 616 O O . LYS A 1 86 ? -0.769 -44.808 -6.866 1.00 49.97 86 LYS A O 1
ATOM 621 N N . ARG A 1 87 ? -1.179 -44.116 -8.966 1.00 48.34 87 ARG A N 1
ATOM 622 C CA . ARG A 1 87 ? -2.555 -44.590 -9.062 1.00 48.34 87 ARG A CA 1
ATOM 623 C C . ARG A 1 87 ? -2.487 -46.117 -8.999 1.00 48.34 87 ARG A C 1
ATOM 625 O O . ARG A 1 87 ? -1.996 -46.741 -9.934 1.00 48.34 87 ARG A O 1
ATOM 632 N N . LEU A 1 88 ? -2.900 -46.688 -7.869 1.00 45.28 88 LEU A N 1
ATOM 633 C CA . LEU A 1 88 ? -3.180 -48.113 -7.730 1.00 45.28 88 LEU A CA 1
ATOM 634 C C . LEU A 1 88 ? -4.138 -48.502 -8.858 1.00 45.28 88 LEU A C 1
ATOM 636 O O . LEU A 1 88 ? -5.282 -48.049 -8.890 1.00 45.28 88 LEU A O 1
ATOM 640 N N . ALA A 1 89 ? -3.650 -49.306 -9.798 1.00 45.50 89 ALA A N 1
ATOM 641 C CA . ALA A 1 89 ? -4.517 -50.092 -10.649 1.00 45.50 89 ALA A CA 1
ATOM 642 C C . ALA A 1 89 ? -5.236 -51.083 -9.727 1.00 45.50 89 ALA A C 1
ATOM 644 O O . ALA A 1 89 ? -4.629 -52.025 -9.220 1.00 45.50 89 ALA A O 1
ATOM 645 N N . GLN A 1 90 ? -6.512 -50.823 -9.448 1.00 41.91 90 GLN A N 1
ATOM 646 C CA . GLN A 1 90 ? -7.413 -51.837 -8.919 1.00 41.91 90 GLN A CA 1
ATOM 647 C C . GLN A 1 90 ? -7.551 -52.899 -10.014 1.00 41.91 90 GLN A C 1
ATOM 649 O O . GLN A 1 90 ? -8.203 -52.668 -11.032 1.00 41.91 90 GLN A O 1
ATOM 654 N N . SER A 1 91 ? -6.867 -54.034 -9.853 1.00 46.25 91 SER A N 1
ATOM 655 C CA . SER A 1 91 ? -7.138 -55.212 -10.668 1.00 46.25 91 SER A CA 1
ATOM 656 C C . SER A 1 91 ? -8.505 -55.754 -10.273 1.00 46.25 91 SER A C 1
ATOM 658 O O . SER A 1 91 ? -8.809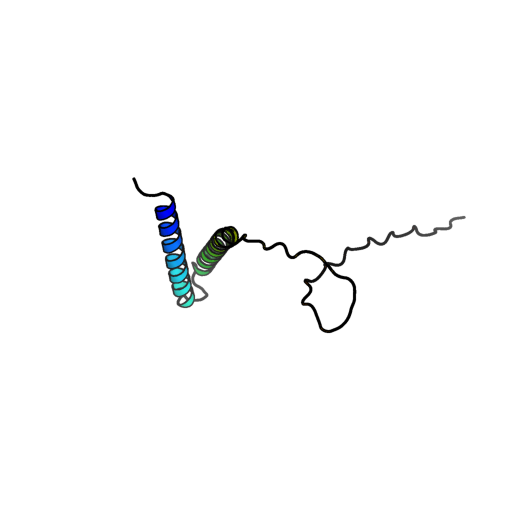 -55.896 -9.089 1.00 46.25 91 SER A O 1
ATOM 660 N N . PHE A 1 92 ? -9.309 -56.023 -11.291 1.00 45.03 92 PHE A N 1
ATOM 661 C CA . PHE A 1 92 ? -10.685 -56.480 -11.226 1.00 45.03 92 PHE A CA 1
ATOM 662 C C . PHE A 1 92 ? -10.889 -57.643 -10.251 1.00 45.03 92 PHE A C 1
ATOM 664 O O . PHE A 1 92 ? -10.134 -58.616 -10.239 1.00 45.03 92 PHE A O 1
ATOM 671 N N . GLY A 1 93 ? -11.955 -57.522 -9.459 1.00 41.81 93 GLY A N 1
ATOM 672 C CA . GLY A 1 93 ? -12.484 -58.601 -8.646 1.00 41.81 93 GLY A CA 1
ATOM 673 C C . GLY A 1 93 ? -12.886 -59.784 -9.519 1.00 41.81 93 GLY A C 1
ATOM 674 O O . GLY A 1 93 ? -13.628 -59.652 -10.490 1.00 41.81 93 GLY A O 1
ATOM 675 N N . LYS A 1 94 ? -12.377 -60.947 -9.131 1.00 48.19 94 LYS A N 1
ATOM 676 C CA . LYS A 1 94 ? -12.883 -62.263 -9.490 1.00 48.19 94 LYS A CA 1
ATOM 677 C C . LYS A 1 94 ? -14.310 -62.378 -8.942 1.00 48.19 94 LYS A C 1
ATOM 679 O O . LYS A 1 94 ? -14.489 -62.340 -7.729 1.00 48.19 94 LYS A O 1
ATOM 684 N N . MET A 1 95 ? -15.308 -62.479 -9.819 1.00 40.44 95 MET A N 1
ATOM 685 C CA . MET A 1 95 ? -16.650 -62.920 -9.441 1.00 40.44 95 MET A CA 1
ATOM 686 C C . MET A 1 95 ? -17.001 -64.150 -10.268 1.00 40.44 95 MET A C 1
ATOM 688 O O . MET A 1 95 ? -17.284 -64.076 -11.460 1.00 40.44 95 MET A O 1
ATOM 692 N N . GLU A 1 96 ? -16.892 -65.285 -9.592 1.00 43.28 96 GLU A N 1
ATOM 693 C CA . GLU A 1 96 ? -17.433 -66.576 -9.982 1.00 43.28 96 GLU A CA 1
ATOM 694 C C . GLU A 1 96 ? -18.967 -66.482 -9.977 1.00 43.28 96 GLU A C 1
ATOM 696 O O . GLU A 1 96 ? -19.566 -66.017 -9.004 1.00 43.28 96 GLU A O 1
ATOM 701 N N . ASN A 1 97 ? -19.614 -66.916 -11.058 1.00 43.25 97 ASN A N 1
ATOM 702 C CA . ASN A 1 97 ? -21.019 -67.293 -11.016 1.00 43.25 97 ASN A CA 1
ATOM 703 C C . ASN A 1 97 ? -21.290 -68.408 -12.033 1.00 43.25 97 ASN A C 1
ATOM 705 O O . ASN A 1 97 ? -21.232 -68.158 -13.237 1.00 43.25 97 ASN A O 1
ATOM 709 N N . GLN A 1 98 ? -21.646 -69.567 -11.466 1.00 43.03 98 GLN A N 1
ATOM 710 C CA . GLN A 1 98 ? -22.223 -70.783 -12.059 1.00 43.03 98 GLN A CA 1
ATOM 711 C C . GLN A 1 98 ? -21.250 -71.804 -12.648 1.00 43.03 98 GLN A C 1
ATOM 713 O O . GLN A 1 98 ? -20.595 -71.521 -13.671 1.00 43.03 98 GLN A O 1
#

Radius of gyration: 26.95 Å; chains: 1; bounding box: 53×87×38 Å

Organism: NCBI:txid38414